Protein AF-A0A9E6Q082-F1 (afdb_monomer)

Sequence (114 aa):
MQCIEQDGLSAQQACIQFDIRGPSSIRQWKRLYDEGGLEALHPHRARESSMPRKASEQPNVSPAKPADAELTPKQMLEELEYLRAENAYLKKLDALIQADPRTAQPRKRRLSKD

Foldseek 3Di:
DVVCVVVVHDLVRVCVVVVNPGSVVVVVCVVQCVVPNPVSPPPPPPPDDPDDDDDDDDDPPDPPPPPPDPDDPVVVVVVVVVVVVVVVVVVVVVVVCVVDVVNVDPPPDPDDDD

Solvent-accessible surfac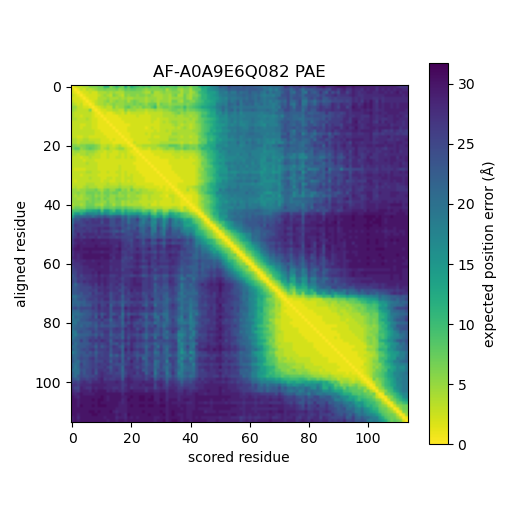e area (backbone atoms only — not comparable to full-atom values): 7314 Å² total; per-residue (Å²): 113,64,66,45,63,76,69,67,47,50,53,64,55,46,19,67,75,68,73,42,97,47,42,66,59,52,54,52,50,47,54,32,34,75,75,49,37,74,72,48,65,50,80,68,78,69,72,82,63,96,60,91,73,80,84,71,87,70,77,84,73,69,83,72,73,66,92,78,61,84,61,53,76,67,54,49,51,51,51,52,50,52,53,50,52,52,51,50,51,53,52,52,51,51,52,53,52,70,67,34,75,74,73,72,53,76,80,78,75,80,79,84,76,134

Mean predicted aligned error: 18.45 Å

Radius of gyration: 25.4 Å; Cα contacts (8 Å, |Δi|>4): 35; chains: 1; bounding box: 49×64×53 Å

pLDDT: mean 76.59, std 16.99, range [45.84, 97.62]

Organism: NCBI:txid2745490

Structure (mmCIF, N/CA/C/O backbone):
data_AF-A0A9E6Q082-F1
#
_entry.id   AF-A0A9E6Q082-F1
#
loop_
_atom_site.group_PDB
_atom_site.id
_atom_site.type_symbol
_atom_site.label_atom_id
_atom_site.label_alt_id
_atom_site.label_comp_id
_atom_site.label_asym_id
_atom_site.label_entity_id
_atom_site.label_seq_id
_atom_site.pdbx_PDB_ins_code
_atom_site.Cartn_x
_atom_site.Cartn_y
_atom_site.Cartn_z
_atom_site.occupancy
_atom_site.B_iso_or_equiv
_atom_site.auth_seq_id
_atom_site.auth_comp_id
_atom_site.auth_asym_id
_atom_site.auth_atom_id
_atom_site.pdbx_PDB_model_num
ATOM 1 N N . MET A 1 1 ? -2.716 7.335 6.288 1.00 72.19 1 MET A N 1
ATOM 2 C CA . MET A 1 1 ? -3.589 8.531 6.360 1.00 72.19 1 MET A CA 1
ATOM 3 C C . MET A 1 1 ? -4.478 8.680 5.132 1.00 72.19 1 MET A C 1
ATOM 5 O O . MET A 1 1 ? -5.635 9.029 5.306 1.00 72.19 1 MET A O 1
ATOM 9 N N . GLN A 1 2 ? -3.987 8.341 3.935 1.00 75.19 2 GLN A N 1
ATOM 10 C CA . GLN A 1 2 ? -4.738 8.402 2.672 1.00 75.19 2 GLN A CA 1
ATOM 11 C C . GLN A 1 2 ? -6.133 7.758 2.688 1.00 75.19 2 GLN A C 1
ATOM 13 O O . GLN A 1 2 ? -7.051 8.357 2.149 1.00 75.19 2 GLN A O 1
ATOM 18 N N . CYS A 1 3 ? -6.332 6.599 3.328 1.00 79.25 3 CYS A N 1
ATOM 19 C CA . CYS A 1 3 ? -7.660 5.967 3.400 1.00 79.25 3 CYS A CA 1
ATOM 20 C C . CYS A 1 3 ? -8.699 6.844 4.118 1.00 79.25 3 CYS A C 1
ATOM 22 O O . CYS A 1 3 ? -9.809 7.000 3.636 1.00 79.25 3 CYS A O 1
ATOM 24 N N . ILE A 1 4 ? -8.321 7.504 5.218 1.00 83.38 4 ILE A N 1
ATOM 25 C CA . ILE A 1 4 ? -9.212 8.403 5.968 1.00 83.38 4 ILE A CA 1
ATOM 26 C C . ILE A 1 4 ? -9.635 9.596 5.098 1.00 83.38 4 ILE A C 1
ATOM 28 O O . ILE A 1 4 ? -10.761 10.069 5.211 1.00 83.38 4 ILE A O 1
ATOM 32 N N . GLU A 1 5 ? -8.750 10.075 4.222 1.00 79.62 5 GLU A N 1
ATOM 33 C CA . GLU A 1 5 ? -9.019 11.214 3.339 1.00 79.62 5 GLU A CA 1
ATOM 34 C C . GLU A 1 5 ? -9.805 10.821 2.088 1.00 79.62 5 GLU A C 1
ATOM 36 O O . GLU A 1 5 ? -10.731 11.534 1.712 1.00 79.62 5 GLU A O 1
ATOM 41 N N . GLN A 1 6 ? -9.480 9.677 1.482 1.00 81.38 6 GLN A N 1
ATOM 42 C CA . GLN A 1 6 ? -10.203 9.129 0.331 1.00 81.38 6 GLN A CA 1
ATOM 43 C C . GLN A 1 6 ? -11.638 8.740 0.698 1.00 81.38 6 GLN A C 1
ATOM 45 O O . GLN A 1 6 ? -12.563 9.033 -0.054 1.00 81.38 6 GLN A O 1
ATOM 50 N N . ASP A 1 7 ? -11.823 8.159 1.883 1.00 83.31 7 ASP A N 1
ATOM 51 C CA . ASP A 1 7 ? -13.127 7.723 2.384 1.00 83.31 7 ASP A CA 1
ATOM 52 C C . ASP A 1 7 ? -13.892 8.857 3.103 1.00 83.31 7 ASP A C 1
ATOM 54 O O . ASP A 1 7 ? -15.015 8.656 3.568 1.00 83.31 7 ASP A O 1
ATOM 58 N N . GLY A 1 8 ? -13.303 10.057 3.221 1.00 84.69 8 GLY A N 1
ATOM 59 C CA . GLY A 1 8 ? -13.929 11.222 3.862 1.00 84.69 8 GLY A CA 1
ATOM 60 C C . GLY A 1 8 ? -14.268 11.015 5.344 1.00 84.69 8 GLY A C 1
ATOM 61 O O . GLY A 1 8 ? -15.229 11.594 5.856 1.00 84.69 8 GLY A O 1
ATOM 62 N N . LEU A 1 9 ? -13.509 10.169 6.042 1.00 88.69 9 LEU A N 1
ATOM 63 C CA . LEU A 1 9 ? -13.806 9.745 7.405 1.00 88.69 9 LEU A CA 1
ATOM 64 C C . LEU A 1 9 ? -13.416 10.819 8.424 1.00 88.69 9 LEU A C 1
ATOM 66 O O . LEU A 1 9 ? -12.300 11.343 8.443 1.00 88.69 9 LEU A O 1
ATOM 70 N N . SER A 1 10 ? -14.315 11.088 9.370 1.00 88.94 10 SER A N 1
ATOM 71 C CA . SER A 1 10 ? -13.955 11.829 10.579 1.00 88.94 10 SER A CA 1
ATOM 72 C C . SER A 1 10 ? -13.023 11.000 11.470 1.00 88.94 10 SER A C 1
ATOM 74 O O . SER A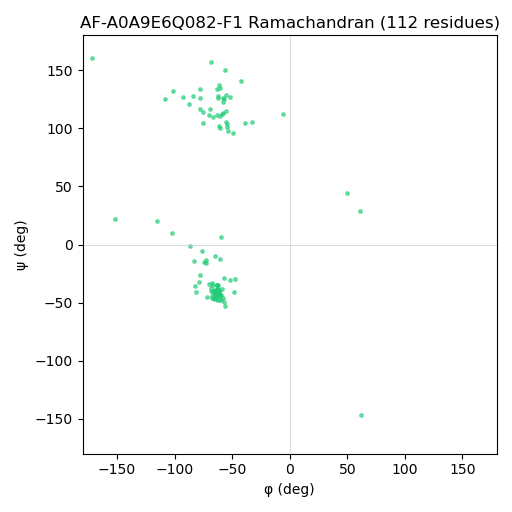 1 10 ? -13.040 9.768 11.456 1.00 88.94 10 SER A O 1
ATOM 76 N N . ALA A 1 11 ? -12.257 11.669 12.337 1.00 86.94 11 ALA A N 1
ATOM 77 C CA . ALA A 1 11 ? -11.365 10.987 13.279 1.00 86.94 11 ALA A CA 1
ATOM 78 C C . ALA A 1 11 ? -12.102 9.988 14.196 1.00 86.94 11 ALA A C 1
ATOM 80 O O . ALA A 1 11 ? -11.519 8.998 14.611 1.00 86.94 11 ALA A O 1
ATOM 81 N N . GLN A 1 12 ? -13.382 10.221 14.503 1.00 89.06 12 GLN A N 1
ATOM 82 C CA . GLN A 1 12 ? -14.196 9.276 15.278 1.00 89.06 12 GLN A CA 1
ATOM 83 C C . GLN A 1 12 ? -14.550 8.025 14.467 1.00 89.06 12 GLN A C 1
ATOM 85 O O . GLN A 1 12 ? -14.401 6.911 14.959 1.00 89.06 12 GLN A O 1
ATOM 90 N N . GLN A 1 13 ? -14.971 8.195 13.213 1.00 89.31 13 GLN A N 1
ATOM 91 C CA . GLN A 1 13 ? -15.285 7.068 12.330 1.00 89.31 13 GLN A CA 1
ATOM 92 C C . GLN A 1 13 ? -14.046 6.214 12.055 1.00 89.31 13 GLN A C 1
ATOM 94 O O . GLN A 1 13 ? -14.115 4.993 12.139 1.00 89.31 13 GLN A O 1
ATOM 99 N N . ALA A 1 14 ? -12.897 6.853 11.829 1.00 89.56 14 ALA A N 1
ATOM 100 C CA . ALA A 1 14 ? -11.631 6.153 11.670 1.00 89.56 14 ALA A CA 1
ATOM 101 C C . ALA A 1 14 ? -11.230 5.379 12.943 1.00 89.56 14 ALA A C 1
ATOM 103 O O . ALA A 1 14 ? -10.737 4.261 12.842 1.00 89.56 14 ALA A O 1
ATOM 104 N N . CYS A 1 15 ? -11.494 5.909 14.146 1.00 91.88 15 CYS A N 1
ATOM 105 C CA . CYS A 1 15 ? -11.275 5.151 15.382 1.00 91.88 15 CYS A CA 1
ATOM 106 C C . CYS A 1 15 ? -12.097 3.867 15.443 1.00 91.88 15 CYS A C 1
ATOM 108 O O . CYS A 1 15 ? -11.564 2.836 15.833 1.00 91.88 15 CYS A O 1
ATOM 110 N N . ILE A 1 16 ? -13.368 3.930 15.048 1.00 91.31 16 ILE A N 1
ATOM 111 C CA . ILE A 1 16 ? -14.260 2.766 15.043 1.00 91.31 16 ILE A CA 1
ATOM 112 C C . ILE A 1 16 ? -13.803 1.750 13.990 1.00 91.31 16 ILE A C 1
ATOM 114 O O . ILE A 1 16 ? -13.745 0.559 14.270 1.00 91.31 16 ILE A O 1
ATOM 118 N N .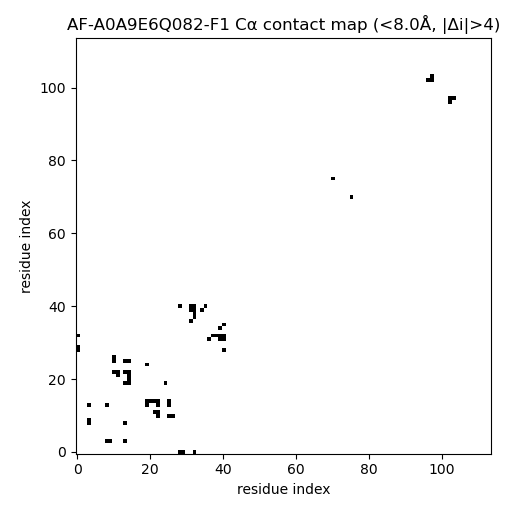 GLN A 1 17 ? -13.453 2.216 12.790 1.00 91.56 17 GLN A N 1
ATOM 119 C CA . GLN A 1 17 ? -13.069 1.347 11.678 1.00 91.56 17 GLN A CA 1
ATOM 120 C C . GLN A 1 17 ? -11.732 0.634 11.904 1.00 91.56 17 GLN A C 1
ATOM 122 O O . GLN A 1 17 ? -11.586 -0.523 11.522 1.00 91.56 17 GLN A O 1
ATOM 127 N N . PHE A 1 18 ? -10.762 1.317 12.514 1.00 88.44 18 PHE A N 1
ATOM 128 C CA . PHE A 1 18 ? -9.412 0.791 12.736 1.00 88.44 18 PHE A CA 1
ATOM 129 C C . PHE A 1 18 ? -9.168 0.322 14.178 1.00 88.44 18 PHE A C 1
ATOM 131 O O . PHE A 1 18 ? -8.023 0.058 14.535 1.00 88.44 18 PHE A O 1
ATOM 138 N N . ASP A 1 19 ? -10.219 0.245 15.000 1.00 91.62 19 ASP A N 1
ATOM 139 C CA . ASP A 1 19 ? -10.162 -0.131 16.421 1.00 91.62 19 ASP A CA 1
ATOM 140 C C . ASP A 1 19 ? -9.098 0.656 17.219 1.00 91.62 19 ASP A C 1
ATOM 142 O O . ASP A 1 19 ? -8.306 0.132 18.005 1.00 91.62 19 ASP A O 1
ATOM 146 N N . ILE A 1 20 ? -9.040 1.971 16.984 1.00 91.56 20 ILE A N 1
ATOM 147 C CA . ILE A 1 20 ? -8.078 2.864 17.634 1.00 91.56 20 ILE A CA 1
ATOM 148 C C . ILE A 1 20 ? -8.718 3.461 18.883 1.00 91.56 20 ILE A C 1
ATOM 150 O O . ILE A 1 20 ? -9.754 4.121 18.815 1.00 91.56 20 ILE A O 1
ATOM 154 N N . ARG A 1 21 ? -8.020 3.328 20.018 1.00 89.19 21 ARG A N 1
ATOM 155 C CA . ARG A 1 21 ? -8.453 3.768 21.359 1.00 89.19 21 ARG A CA 1
ATOM 156 C C . ARG A 1 21 ? -9.013 5.196 21.431 1.00 89.19 21 ARG A C 1
ATOM 158 O O . ARG A 1 21 ? -9.826 5.478 22.308 1.00 89.19 21 ARG A O 1
ATOM 165 N N . GLY A 1 22 ? -8.566 6.117 20.578 1.00 90.00 22 GLY A N 1
ATOM 166 C CA . GLY A 1 22 ? -9.140 7.456 20.560 1.00 90.00 22 GLY A CA 1
ATOM 167 C C . GLY A 1 22 ? -8.682 8.358 19.414 1.00 90.00 22 GLY A C 1
ATOM 168 O O . GLY A 1 22 ? -7.625 8.148 18.814 1.00 90.00 22 GLY A O 1
ATOM 169 N N . PRO A 1 23 ? -9.461 9.420 19.135 1.00 90.75 23 PRO A N 1
ATOM 170 C CA . PRO A 1 23 ? -9.268 10.292 17.972 1.00 90.75 23 PRO A CA 1
ATOM 171 C C . PRO A 1 23 ? -8.045 11.208 18.096 1.00 90.75 23 PRO A C 1
ATOM 173 O O . PRO A 1 23 ? -7.635 11.833 17.119 1.00 90.75 23 PRO A O 1
ATOM 176 N N . SER A 1 24 ? -7.466 11.336 19.295 1.00 90.31 24 SER A N 1
ATOM 177 C CA . SER A 1 24 ? -6.233 12.094 19.525 1.00 90.31 24 SER A CA 1
ATOM 178 C C . SER A 1 24 ? -5.049 11.488 18.776 1.00 90.31 24 SER A C 1
ATOM 180 O O . SER A 1 24 ? -4.310 12.235 18.143 1.00 90.31 24 SER A O 1
ATOM 182 N N . SER A 1 25 ? -4.917 10.158 18.783 1.00 89.44 25 SER A N 1
ATOM 183 C CA . SER A 1 25 ? -3.867 9.444 18.049 1.00 89.44 25 SER A CA 1
ATOM 184 C C . SER A 1 25 ? -3.963 9.714 16.551 1.00 89.44 25 SER A C 1
ATOM 186 O O . SER A 1 25 ? -2.972 10.071 15.926 1.00 89.44 25 SER A O 1
ATOM 188 N N . ILE A 1 26 ? -5.176 9.663 15.995 1.00 91.44 26 ILE A N 1
ATOM 189 C CA . ILE A 1 26 ? -5.416 9.918 14.569 1.00 91.44 26 ILE A CA 1
ATOM 190 C C . ILE A 1 26 ? -5.073 11.360 14.194 1.00 91.44 26 ILE A C 1
ATOM 192 O O . ILE A 1 26 ? -4.424 11.593 13.180 1.00 91.44 26 ILE A O 1
ATOM 196 N N . ARG A 1 27 ? -5.458 12.342 15.019 1.00 89.69 27 ARG A N 1
ATOM 197 C CA . ARG A 1 27 ? -5.101 13.751 14.782 1.00 89.69 27 ARG A CA 1
ATOM 198 C C . ARG A 1 27 ? -3.596 13.992 14.852 1.00 89.69 27 ARG A C 1
ATOM 200 O O . ARG A 1 27 ? -3.068 14.752 14.048 1.00 89.69 27 ARG A O 1
ATOM 207 N N . GLN A 1 28 ? -2.912 13.348 15.795 1.00 89.88 28 GLN A N 1
ATOM 208 C CA . GLN A 1 28 ? -1.461 13.448 15.918 1.00 89.88 28 GLN A CA 1
ATOM 209 C C . GLN A 1 28 ? -0.759 12.829 14.706 1.00 89.88 28 GLN A C 1
ATOM 211 O O . GLN A 1 28 ? 0.126 13.458 14.137 1.00 89.88 28 GLN A O 1
ATOM 216 N N . TRP A 1 29 ? -1.177 11.635 14.284 1.00 90.19 29 TRP A N 1
ATOM 217 C CA . TRP A 1 29 ? -0.640 10.988 13.089 1.00 90.19 29 TRP A CA 1
ATOM 218 C C . TRP A 1 29 ? -0.929 11.788 11.826 1.00 90.19 29 TRP A C 1
ATOM 220 O O . TRP A 1 29 ? -0.042 11.914 10.994 1.00 90.19 29 TRP A O 1
ATOM 230 N N . LYS A 1 30 ? -2.116 12.399 11.711 1.00 89.94 30 LYS A N 1
ATOM 231 C CA . LYS A 1 30 ? -2.418 13.307 10.602 1.00 89.94 30 LYS A CA 1
ATOM 232 C C . LYS A 1 30 ? -1.408 14.441 10.526 1.00 89.94 30 LYS A C 1
ATOM 234 O O . 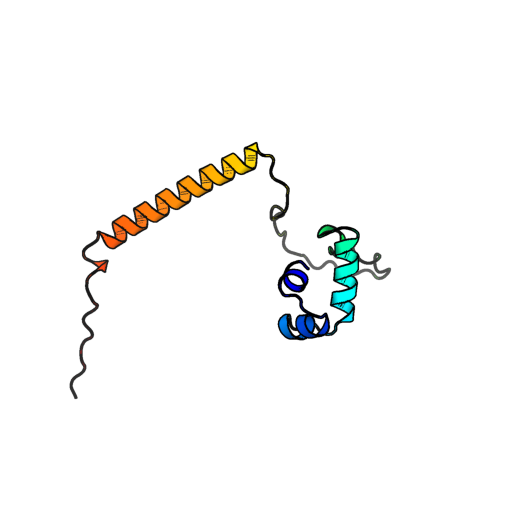LYS A 1 30 ?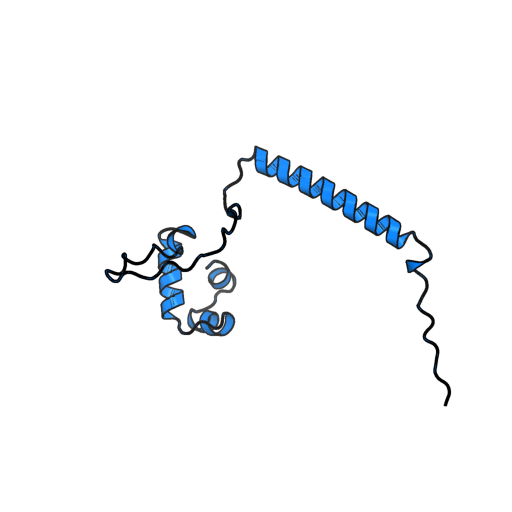 -0.771 14.616 9.503 1.00 89.94 30 LYS A O 1
ATOM 239 N N . ARG A 1 31 ? -1.211 15.146 11.639 1.00 90.12 31 ARG A N 1
ATOM 240 C CA . ARG A 1 31 ? -0.264 16.256 11.704 1.00 90.12 31 ARG A CA 1
ATOM 241 C C . ARG A 1 31 ? 1.161 15.828 11.339 1.00 90.12 31 ARG A C 1
ATOM 243 O O . ARG A 1 31 ? 1.807 16.510 10.559 1.00 90.12 31 ARG A O 1
ATOM 250 N N . LEU A 1 32 ? 1.637 14.708 11.885 1.00 89.19 32 LEU A N 1
ATOM 251 C CA . LEU A 1 32 ? 2.970 14.185 11.567 1.00 89.19 32 LEU A CA 1
ATOM 252 C C . LEU A 1 32 ? 3.096 13.836 10.081 1.00 89.19 32 LEU A C 1
ATOM 254 O O . LEU A 1 32 ? 4.092 14.172 9.451 1.00 89.19 32 LEU A O 1
ATOM 258 N N . TYR A 1 33 ? 2.068 13.207 9.518 1.00 90.19 33 TYR A N 1
ATOM 259 C CA . TYR A 1 33 ? 2.028 12.854 8.107 1.00 90.19 33 TYR A CA 1
ATOM 260 C C . TYR A 1 33 ? 1.996 14.088 7.193 1.00 90.19 33 TYR A C 1
ATOM 262 O O . TYR A 1 33 ? 2.688 14.105 6.181 1.00 90.19 33 TYR A O 1
ATOM 270 N N . ASP A 1 34 ? 1.262 15.136 7.569 1.00 87.75 34 ASP A N 1
ATOM 271 C CA . ASP A 1 34 ? 1.224 16.400 6.826 1.00 87.75 34 ASP A CA 1
ATOM 272 C C . ASP A 1 34 ? 2.582 17.136 6.887 1.00 87.75 34 ASP A C 1
ATOM 274 O O . ASP A 1 34 ? 2.973 17.800 5.930 1.00 87.75 34 ASP A O 1
ATOM 278 N N . GLU A 1 35 ? 3.313 17.016 8.003 1.00 87.69 35 GLU A N 1
ATOM 279 C CA . GLU A 1 35 ? 4.606 17.684 8.225 1.00 87.69 35 GLU A CA 1
ATOM 280 C C . GLU A 1 35 ? 5.800 16.943 7.593 1.00 87.69 35 GLU A C 1
ATOM 282 O O . GLU A 1 35 ? 6.737 17.587 7.123 1.00 87.69 35 GLU A O 1
ATOM 287 N N . GLY A 1 36 ? 5.803 15.607 7.584 1.00 83.75 36 GLY A N 1
ATOM 288 C CA . GLY A 1 36 ? 6.962 14.823 7.136 1.00 83.75 36 GLY A CA 1
ATOM 289 C C . GLY A 1 36 ? 6.631 13.454 6.549 1.00 83.75 36 GLY A C 1
ATOM 290 O O . GLY A 1 36 ? 7.488 12.570 6.520 1.00 83.75 36 GLY A O 1
ATOM 291 N N . GLY A 1 37 ? 5.396 13.266 6.085 1.00 86.06 37 GLY A N 1
ATOM 292 C CA . GLY A 1 37 ? 4.969 12.065 5.377 1.00 86.06 37 GLY A CA 1
ATOM 293 C C . GLY A 1 37 ? 5.083 10.794 6.215 1.00 86.06 37 GLY A C 1
ATOM 294 O O . GLY A 1 37 ? 4.876 10.787 7.431 1.00 86.06 37 GLY A O 1
ATOM 295 N N . LEU A 1 38 ? 5.397 9.685 5.545 1.00 82.06 38 LEU A N 1
ATOM 296 C CA . LEU A 1 38 ? 5.536 8.377 6.185 1.00 82.06 38 LEU A CA 1
ATOM 297 C C . LEU A 1 38 ? 6.685 8.357 7.211 1.00 82.06 38 LEU A C 1
ATOM 299 O O . LEU A 1 38 ? 6.528 7.807 8.300 1.00 82.06 38 LEU A O 1
ATOM 303 N N . GLU A 1 39 ? 7.803 9.015 6.901 1.00 83.19 39 GLU A N 1
ATOM 304 C CA . GLU A 1 39 ? 8.993 9.051 7.762 1.00 83.19 39 GLU A CA 1
ATOM 305 C C . GLU A 1 39 ? 8.717 9.706 9.121 1.00 83.19 39 GLU A C 1
ATOM 307 O O . GLU A 1 39 ? 9.219 9.259 10.150 1.00 83.19 39 GLU A O 1
ATOM 312 N N . ALA A 1 40 ? 7.846 10.716 9.170 1.00 84.94 40 ALA A N 1
ATOM 313 C CA . ALA A 1 40 ? 7.456 11.363 10.423 1.00 84.94 40 ALA A CA 1
ATOM 314 C C . ALA A 1 40 ? 6.533 10.508 11.312 1.00 84.94 40 ALA A C 1
ATOM 316 O O . ALA A 1 40 ? 6.380 10.801 12.501 1.00 84.94 40 ALA A O 1
ATOM 317 N N . LEU A 1 41 ? 5.918 9.451 10.767 1.00 85.06 41 LEU A N 1
ATOM 318 C CA . LEU A 1 41 ? 5.128 8.487 11.540 1.00 85.06 41 LEU A CA 1
ATOM 319 C C . LEU A 1 41 ? 5.988 7.405 12.192 1.00 85.06 41 LEU A C 1
ATOM 321 O O . LEU A 1 41 ? 5.499 6.704 13.086 1.00 85.06 41 LEU A O 1
ATOM 325 N N . HIS A 1 42 ? 7.253 7.263 11.785 1.00 82.19 42 HIS A N 1
ATOM 326 C CA . HIS A 1 42 ? 8.147 6.340 12.460 1.00 82.19 42 HIS A CA 1
ATOM 327 C C . HIS A 1 42 ? 8.314 6.757 13.926 1.00 82.19 42 HIS A C 1
ATOM 329 O O . HIS A 1 42 ? 8.480 7.944 14.224 1.00 82.19 42 HIS A O 1
ATOM 335 N N . PRO A 1 43 ? 8.297 5.800 14.875 1.00 70.31 43 PRO A N 1
ATOM 336 C CA . PRO A 1 43 ? 8.604 6.100 16.259 1.00 70.31 43 PRO A CA 1
ATOM 337 C C . PRO A 1 43 ? 10.032 6.638 16.319 1.00 70.31 43 PRO A C 1
ATOM 339 O O . PRO A 1 43 ? 10.997 5.872 16.293 1.00 70.31 43 PRO A O 1
ATOM 342 N N . HIS A 1 44 ? 10.186 7.960 16.403 1.00 62.59 44 HIS A N 1
ATOM 343 C CA . HIS A 1 44 ? 11.467 8.546 16.746 1.00 62.59 44 HIS A CA 1
ATOM 344 C C . HIS A 1 44 ? 11.802 7.967 18.109 1.00 62.59 44 HIS A C 1
ATOM 346 O O . HIS A 1 44 ? 11.052 8.232 19.052 1.00 62.59 44 HIS A O 1
ATOM 352 N N . ARG A 1 45 ? 12.841 7.114 18.187 1.00 58.19 45 ARG A N 1
ATOM 353 C CA . ARG A 1 45 ? 13.247 6.407 19.411 1.00 58.19 45 ARG A CA 1
ATOM 354 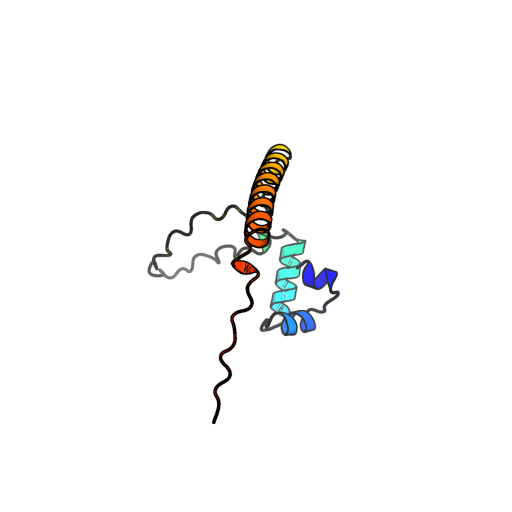C C . ARG A 1 45 ? 13.088 7.377 20.567 1.00 58.19 45 ARG A C 1
ATOM 356 O O . ARG A 1 45 ? 13.815 8.369 20.651 1.00 58.19 45 ARG A O 1
ATOM 363 N N . ALA A 1 46 ? 12.030 7.161 21.348 1.00 52.66 46 ALA A N 1
ATOM 364 C CA . ALA A 1 46 ? 11.671 8.069 22.411 1.00 52.66 46 ALA A CA 1
ATOM 365 C C . ALA A 1 46 ? 12.890 8.122 23.316 1.00 52.66 46 ALA A C 1
ATOM 367 O O . ALA A 1 46 ? 13.407 7.061 23.667 1.00 52.66 46 ALA A O 1
ATOM 368 N N . ARG A 1 47 ? 13.359 9.352 23.565 1.00 54.25 47 ARG A N 1
ATOM 369 C CA . ARG A 1 47 ? 14.422 9.745 24.496 1.00 54.25 47 ARG A CA 1
ATOM 370 C C . ARG A 1 47 ? 14.904 8.563 25.312 1.00 54.25 47 ARG A C 1
ATOM 372 O O . ARG A 1 47 ? 14.125 8.051 26.117 1.00 54.25 47 ARG A O 1
ATOM 379 N N . GLU A 1 48 ? 16.147 8.160 25.061 1.00 52.19 48 GLU A N 1
ATOM 380 C CA . GLU A 1 48 ? 16.861 7.149 25.827 1.00 52.19 48 GLU A CA 1
ATOM 381 C C . GLU A 1 48 ? 16.411 7.221 27.283 1.00 52.19 48 GLU A C 1
ATOM 383 O O . GLU A 1 48 ? 16.639 8.204 27.992 1.00 52.19 48 GLU A O 1
ATOM 388 N N . SER A 1 49 ? 15.599 6.241 27.675 1.00 50.81 49 SER A N 1
ATOM 389 C CA . SER A 1 49 ? 15.125 6.152 29.041 1.00 50.81 49 SER A CA 1
ATOM 390 C C . SER A 1 49 ? 16.385 6.064 29.888 1.00 50.81 49 SER A C 1
ATOM 392 O O . SER A 1 49 ? 17.174 5.149 29.690 1.00 50.81 49 SER A O 1
ATOM 394 N N . SER A 1 50 ? 16.572 6.990 30.832 1.00 55.59 50 SER A N 1
ATOM 395 C CA . SER A 1 50 ? 17.713 7.008 31.766 1.00 55.59 50 SER A CA 1
ATOM 396 C C . SER A 1 50 ? 17.815 5.743 32.645 1.00 55.59 50 SER A C 1
ATOM 398 O O . SER A 1 50 ? 18.630 5.691 33.563 1.00 55.59 50 SER A O 1
ATOM 400 N N . MET A 1 51 ? 16.978 4.732 32.401 1.00 55.47 51 MET A N 1
ATOM 401 C CA . MET A 1 51 ? 16.961 3.456 33.093 1.00 55.47 51 MET A CA 1
ATOM 402 C C . MET A 1 51 ? 17.493 2.367 32.154 1.00 55.47 51 MET A C 1
ATOM 404 O O . MET A 1 51 ? 16.935 2.187 31.065 1.00 55.47 51 MET A O 1
ATOM 408 N N . PRO A 1 52 ? 18.517 1.595 32.561 1.00 50.59 52 PRO A N 1
ATOM 409 C CA . PRO A 1 52 ? 19.051 0.519 31.738 1.00 50.59 52 PRO A CA 1
ATOM 410 C C . PRO A 1 52 ? 17.973 -0.549 31.526 1.00 50.59 52 PRO A C 1
ATOM 412 O O . PRO A 1 52 ? 17.575 -1.258 32.452 1.00 50.59 52 PRO A O 1
ATOM 415 N N . ARG A 1 53 ? 17.480 -0.672 30.290 1.00 58.12 53 ARG A N 1
ATOM 416 C CA . ARG A 1 53 ? 16.632 -1.798 29.892 1.00 58.12 53 ARG A CA 1
ATOM 417 C C . ARG A 1 53 ? 17.536 -2.962 29.508 1.00 58.12 53 ARG A C 1
ATOM 419 O O . ARG A 1 53 ? 18.439 -2.804 28.692 1.00 58.12 53 ARG A O 1
ATOM 426 N N . LYS A 1 54 ? 17.287 -4.132 30.102 1.00 48.09 54 LYS A N 1
ATOM 427 C CA . LYS A 1 54 ? 17.930 -5.389 29.700 1.00 48.09 54 LYS A CA 1
ATOM 428 C C . LYS A 1 54 ? 17.667 -5.611 28.209 1.00 48.09 54 LYS A C 1
ATOM 430 O O . LYS A 1 54 ? 16.517 -5.525 27.777 1.00 48.09 54 LYS A O 1
ATOM 435 N N . ALA A 1 55 ? 18.730 -5.861 27.449 1.00 47.66 55 ALA A N 1
ATOM 436 C CA . ALA A 1 55 ? 18.644 -6.192 26.036 1.00 47.66 55 ALA A CA 1
ATOM 437 C C . ALA A 1 55 ? 17.767 -7.440 25.881 1.00 47.66 55 ALA A C 1
ATOM 439 O O . ALA A 1 55 ? 18.117 -8.513 26.366 1.00 47.66 55 ALA A O 1
ATOM 440 N N . SER A 1 56 ? 16.602 -7.279 25.261 1.00 49.16 56 SER A N 1
ATOM 441 C CA . SER A 1 56 ? 15.900 -8.412 24.674 1.00 49.16 56 SER A CA 1
ATOM 442 C C . SER A 1 56 ? 16.451 -8.557 23.266 1.00 49.16 56 SER A C 1
ATOM 444 O O . SER A 1 56 ? 16.427 -7.603 22.488 1.00 49.16 56 SER A O 1
ATOM 446 N N . GLU A 1 57 ? 17.015 -9.726 22.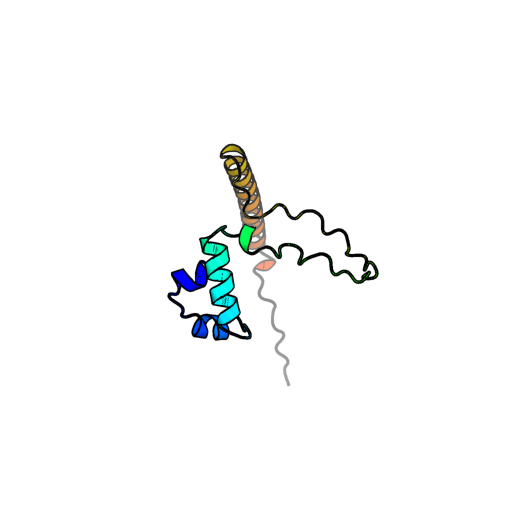978 1.00 51.84 57 GLU A N 1
ATOM 447 C CA . GLU A 1 57 ? 17.372 -10.146 21.629 1.00 51.84 57 GLU A CA 1
ATOM 448 C C . GLU A 1 57 ? 16.133 -10.042 20.742 1.00 51.84 57 GLU A C 1
ATOM 450 O O . GLU A 1 57 ? 15.201 -10.841 20.819 1.00 51.84 57 GLU A O 1
ATOM 455 N N . GLN A 1 58 ? 16.105 -9.000 19.919 1.00 51.41 58 GLN A N 1
ATOM 456 C CA . GLN A 1 58 ? 15.231 -8.948 18.763 1.00 51.41 58 GLN A CA 1
ATOM 457 C C . GLN A 1 58 ? 15.896 -9.824 17.693 1.00 51.41 58 GLN A C 1
ATOM 459 O O . GLN A 1 58 ? 17.074 -9.600 17.393 1.00 51.41 58 GLN A O 1
ATOM 464 N N . PRO A 1 59 ? 15.201 -10.820 17.117 1.00 47.38 59 PRO A N 1
ATOM 465 C CA . PRO A 1 59 ? 15.741 -11.534 15.975 1.00 47.38 59 PRO A CA 1
ATOM 466 C C . PRO A 1 59 ? 15.965 -10.524 14.848 1.00 47.38 59 PRO A C 1
ATOM 468 O O . PRO A 1 59 ? 15.110 -9.676 14.597 1.00 47.38 59 PRO A O 1
ATOM 471 N N . ASN A 1 60 ? 17.135 -10.604 14.209 1.00 46.81 60 ASN A N 1
ATOM 472 C CA . ASN A 1 60 ? 17.489 -9.854 13.008 1.00 46.81 60 ASN A CA 1
ATOM 473 C C . ASN A 1 60 ? 16.364 -10.000 11.977 1.00 46.81 60 ASN A C 1
ATOM 475 O O . ASN A 1 60 ? 16.310 -10.984 11.239 1.00 46.81 60 ASN A O 1
ATOM 479 N N . VAL A 1 61 ? 15.457 -9.028 11.927 1.00 45.84 61 VAL A N 1
ATOM 480 C CA . VAL A 1 61 ? 14.566 -8.881 10.789 1.00 45.84 61 VAL A CA 1
ATOM 481 C C . VAL A 1 61 ? 15.452 -8.280 9.715 1.00 45.84 61 VAL A C 1
ATOM 483 O O . VAL A 1 61 ? 15.867 -7.124 9.809 1.00 45.84 61 VAL A O 1
ATOM 486 N N . SER A 1 62 ? 15.834 -9.117 8.751 1.00 50.44 62 SER A N 1
ATOM 487 C CA . SER A 1 62 ? 16.494 -8.694 7.518 1.00 50.44 62 SER A CA 1
ATOM 488 C C . SER A 1 62 ? 15.806 -7.432 6.998 1.00 50.44 62 SER A C 1
ATOM 490 O O . SER A 1 62 ? 14.579 -7.362 7.106 1.00 50.44 62 SER A O 1
ATOM 492 N N . PRO A 1 63 ? 16.535 -6.436 6.463 1.00 46.00 63 PRO A N 1
ATOM 493 C CA . PRO A 1 63 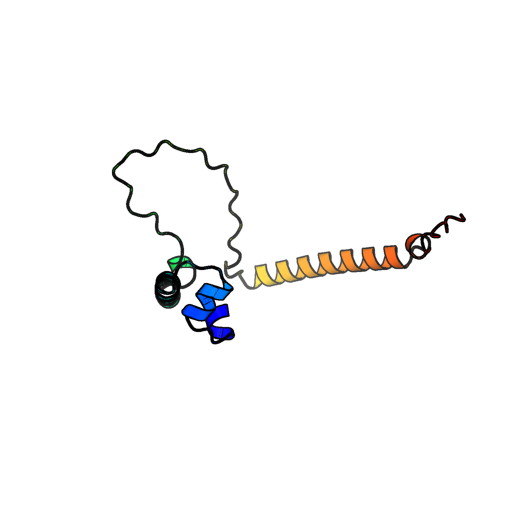? 15.906 -5.207 6.014 1.00 46.00 63 PRO A CA 1
ATOM 494 C C . PRO A 1 63 ? 14.915 -5.562 4.907 1.00 46.00 63 PRO A C 1
ATOM 496 O O . PRO A 1 63 ? 15.299 -5.840 3.770 1.00 46.00 63 PRO A O 1
ATOM 499 N N . ALA A 1 64 ? 13.631 -5.595 5.267 1.00 52.97 64 ALA A N 1
ATOM 500 C CA . ALA A 1 64 ? 12.556 -5.513 4.309 1.00 52.97 64 ALA A CA 1
ATOM 501 C C . ALA A 1 64 ? 12.837 -4.225 3.544 1.00 52.97 64 ALA A C 1
ATOM 503 O O . ALA A 1 64 ? 12.905 -3.149 4.143 1.00 52.97 64 ALA A O 1
ATOM 504 N N . LYS A 1 65 ? 13.125 -4.355 2.246 1.00 52.50 65 LYS A N 1
ATOM 505 C CA . LYS A 1 65 ? 13.270 -3.189 1.382 1.00 52.50 65 LYS A CA 1
ATOM 506 C C . LYS A 1 65 ? 12.009 -2.345 1.595 1.00 52.50 65 LYS A C 1
ATOM 508 O O . LYS A 1 65 ? 10.918 -2.919 1.535 1.00 52.50 65 LYS A O 1
ATOM 513 N N . PRO A 1 66 ? 12.141 -1.052 1.926 1.00 48.25 66 PRO A N 1
ATOM 514 C CA . PRO A 1 66 ? 10.978 -0.212 2.142 1.00 48.25 66 PRO A CA 1
ATOM 515 C C . PRO A 1 66 ? 10.131 -0.263 0.872 1.00 48.25 66 PRO A C 1
ATOM 517 O O . PRO A 1 66 ? 10.640 -0.024 -0.222 1.00 48.25 66 PRO A O 1
ATOM 520 N N . ALA A 1 67 ? 8.858 -0.624 1.029 1.00 56.69 67 ALA A N 1
ATOM 521 C CA . ALA A 1 67 ? 7.897 -0.720 -0.068 1.00 56.69 67 ALA A CA 1
ATOM 522 C C . ALA A 1 67 ? 7.686 0.628 -0.793 1.00 56.69 67 ALA A C 1
ATOM 524 O O . ALA A 1 67 ? 7.153 0.639 -1.894 1.00 56.69 67 ALA A O 1
ATOM 525 N N . ASP A 1 68 ? 8.170 1.726 -0.198 1.00 51.00 68 ASP A N 1
ATOM 526 C CA . ASP A 1 68 ? 8.040 3.105 -0.674 1.00 51.00 68 ASP A CA 1
ATOM 527 C C . ASP A 1 68 ? 9.386 3.757 -1.054 1.00 51.00 68 ASP A C 1
ATOM 529 O O . ASP A 1 68 ? 9.497 4.982 -1.097 1.00 51.00 68 ASP A O 1
ATOM 533 N N . ALA A 1 69 ? 10.447 2.985 -1.324 1.00 59.97 69 ALA A N 1
ATOM 534 C CA . ALA A 1 69 ? 11.591 3.575 -2.020 1.00 59.97 69 ALA A CA 1
ATOM 535 C C . ALA A 1 69 ? 11.165 3.890 -3.459 1.00 59.97 69 ALA A C 1
ATOM 537 O O . ALA A 1 69 ? 10.859 2.968 -4.212 1.00 59.97 69 ALA A O 1
ATOM 538 N N . GLU A 1 70 ? 11.162 5.172 -3.844 1.00 62.31 70 GLU A N 1
ATOM 539 C CA . GLU A 1 70 ? 11.022 5.587 -5.243 1.00 62.31 70 GLU A CA 1
ATOM 540 C C . GLU A 1 70 ? 12.086 4.864 -6.082 1.00 62.31 70 GLU A C 1
ATOM 542 O O . GLU A 1 70 ? 13.263 5.234 -6.113 1.00 62.31 70 GLU A O 1
ATOM 547 N N . LEU A 1 71 ? 11.679 3.768 -6.721 1.00 67.12 71 LEU A N 1
ATOM 548 C CA . LEU A 1 71 ? 12.528 3.004 -7.616 1.00 67.12 71 LEU A CA 1
ATOM 549 C C . LEU A 1 71 ? 12.898 3.916 -8.779 1.00 67.12 71 LEU A C 1
ATOM 551 O O . LEU A 1 71 ? 12.052 4.589 -9.369 1.00 67.12 71 LEU A O 1
ATOM 555 N N . THR A 1 72 ? 14.180 3.933 -9.136 1.00 82.06 72 THR A N 1
ATOM 556 C CA . THR A 1 72 ? 14.596 4.654 -10.341 1.00 82.06 72 THR A CA 1
ATOM 557 C C . THR A 1 72 ? 13.809 4.120 -11.548 1.00 82.06 72 THR A C 1
ATOM 559 O O . THR A 1 72 ? 13.490 2.927 -11.579 1.00 82.06 72 THR A O 1
ATOM 562 N N . PRO A 1 73 ? 13.539 4.929 -12.592 1.00 83.12 73 PRO A N 1
ATOM 563 C CA . PRO A 1 73 ? 12.743 4.486 -13.742 1.00 83.12 73 PRO A CA 1
ATOM 564 C C . PRO A 1 73 ? 13.235 3.174 -14.371 1.00 83.12 73 PRO A C 1
ATOM 566 O O . PRO A 1 73 ? 12.448 2.385 -14.883 1.00 83.12 73 PRO A O 1
ATOM 569 N N . LYS A 1 74 ? 14.547 2.914 -14.297 1.00 86.19 74 LYS A N 1
ATOM 570 C CA . LYS A 1 74 ? 15.159 1.659 -14.748 1.00 86.19 74 LYS A CA 1
ATOM 571 C C . LYS A 1 74 ? 14.755 0.460 -13.889 1.00 86.19 74 LYS A C 1
ATOM 573 O O . LYS A 1 74 ? 14.393 -0.569 -14.443 1.00 86.19 74 LYS A O 1
ATOM 578 N N . GLN A 1 75 ? 14.784 0.600 -12.567 1.00 83.06 75 GLN A N 1
ATOM 579 C CA . GLN A 1 75 ? 14.390 -0.469 -11.648 1.00 83.06 75 GLN A CA 1
ATOM 580 C C . GLN A 1 75 ? 12.890 -0.772 -11.749 1.00 83.06 75 GLN A C 1
ATOM 582 O O . GLN A 1 75 ? 12.507 -1.933 -11.698 1.00 83.06 75 GLN A O 1
ATOM 587 N N . MET A 1 76 ? 12.051 0.244 -11.985 1.00 87.31 76 MET A N 1
ATOM 588 C CA . MET A 1 76 ? 10.619 0.036 -12.241 1.00 87.31 76 MET A CA 1
ATOM 589 C C . MET A 1 76 ? 10.374 -0.789 -13.511 1.00 87.31 76 MET A C 1
ATOM 591 O O . MET A 1 76 ? 9.503 -1.654 -13.534 1.00 87.31 76 MET A O 1
ATOM 595 N N . LEU A 1 77 ? 11.128 -0.523 -14.585 1.00 91.62 77 LEU A N 1
ATOM 596 C CA . LEU A 1 77 ? 11.020 -1.293 -15.827 1.00 91.62 77 LEU A CA 1
ATOM 597 C C . LEU A 1 77 ? 11.469 -2.744 -15.635 1.00 91.62 77 LEU A C 1
ATOM 599 O O . LEU A 1 77 ? 10.799 -3.647 -16.128 1.00 91.62 77 LEU A O 1
ATOM 603 N N . GLU A 1 78 ? 12.559 -2.955 -14.900 1.00 90.50 78 GLU A N 1
ATOM 604 C CA . GLU A 1 78 ? 13.069 -4.287 -14.570 1.00 90.50 78 GLU A CA 1
ATOM 605 C C . GLU A 1 78 ? 12.068 -5.080 -13.716 1.00 90.50 78 GLU A C 1
ATOM 607 O O . GLU A 1 78 ? 11.770 -6.235 -14.015 1.00 90.50 78 GLU A O 1
ATOM 612 N N . GLU A 1 79 ? 11.466 -4.444 -12.709 1.00 90.94 79 GLU A N 1
ATOM 613 C CA . GLU A 1 79 ? 10.419 -5.059 -11.892 1.00 90.94 79 GLU A CA 1
ATOM 614 C C . GLU A 1 79 ? 9.170 -5.388 -12.720 1.00 90.94 79 GLU A C 1
ATOM 616 O O . GLU A 1 79 ? 8.631 -6.490 -12.620 1.00 90.94 79 GLU A O 1
ATOM 621 N N . LEU A 1 80 ? 8.737 -4.488 -13.609 1.00 95.19 80 LEU A N 1
ATOM 622 C CA . LEU A 1 80 ? 7.628 -4.763 -14.525 1.00 95.19 80 LEU A CA 1
ATOM 623 C C . LEU A 1 80 ? 7.922 -5.938 -15.462 1.00 95.19 80 LEU A C 1
ATOM 625 O O . LEU A 1 80 ? 7.025 -6.735 -15.742 1.00 95.19 80 LEU A O 1
ATOM 629 N N . GLU A 1 81 ? 9.145 -6.045 -15.976 1.00 95.44 81 GLU A N 1
ATOM 630 C CA . GLU A 1 81 ? 9.557 -7.156 -16.832 1.00 95.44 81 GLU A CA 1
ATOM 631 C C . GLU A 1 81 ? 9.557 -8.479 -16.060 1.00 95.44 81 GLU A C 1
ATOM 633 O O . GLU A 1 81 ? 8.949 -9.454 -16.515 1.00 95.44 81 GLU A O 1
ATOM 638 N N . TYR A 1 82 ? 10.136 -8.488 -14.859 1.00 96.12 82 TYR A N 1
ATOM 639 C CA . TYR A 1 82 ? 10.127 -9.640 -13.961 1.00 96.12 82 TYR A CA 1
ATOM 640 C C . TYR A 1 82 ? 8.695 -10.098 -13.641 1.00 96.12 82 TYR A C 1
ATOM 642 O O . TYR A 1 82 ? 8.347 -11.263 -13.847 1.00 96.12 82 TYR A O 1
ATOM 650 N N . LEU A 1 83 ? 7.821 -9.168 -13.245 1.00 96.75 83 LEU A N 1
ATOM 651 C CA . LEU A 1 83 ? 6.422 -9.462 -12.933 1.00 96.75 83 LEU A CA 1
ATOM 652 C C . LEU A 1 83 ? 5.647 -9.973 -14.153 1.00 96.75 83 LEU A C 1
ATOM 654 O O . LEU A 1 83 ? 4.762 -10.823 -14.019 1.00 96.75 83 LEU A O 1
ATOM 658 N N . ARG A 1 84 ? 5.954 -9.486 -15.362 1.00 97.06 84 ARG A N 1
ATOM 659 C CA . ARG A 1 84 ? 5.351 -10.003 -16.601 1.00 97.06 84 ARG A CA 1
ATOM 660 C C . ARG A 1 84 ? 5.790 -11.436 -16.883 1.00 97.06 84 ARG A C 1
ATOM 662 O O . ARG A 1 84 ? 4.946 -12.242 -17.279 1.00 97.06 84 ARG A O 1
ATOM 669 N N . ALA A 1 85 ? 7.064 -11.757 -16.667 1.00 96.69 85 ALA A N 1
ATOM 670 C CA . ALA A 1 85 ? 7.584 -13.109 -16.838 1.00 96.69 85 ALA A CA 1
ATOM 671 C C . ALA A 1 85 ? 6.945 -14.087 -15.838 1.00 96.69 85 ALA A C 1
ATOM 673 O O . ALA A 1 85 ? 6.460 -15.148 -16.238 1.00 96.69 85 ALA A O 1
ATOM 674 N N . GLU A 1 86 ? 6.859 -13.702 -14.564 1.00 96.06 86 GLU A N 1
ATOM 675 C CA . GLU A 1 86 ? 6.211 -14.500 -13.520 1.00 96.06 86 GLU A CA 1
ATOM 676 C C . GLU A 1 86 ? 4.730 -14.756 -13.840 1.00 96.06 86 GLU A C 1
ATOM 678 O O . GLU A 1 86 ? 4.273 -15.901 -13.850 1.00 96.06 86 GLU A O 1
ATOM 683 N N . ASN A 1 87 ? 3.985 -13.713 -14.218 1.00 97.62 87 ASN A N 1
ATOM 684 C CA . ASN A 1 87 ? 2.587 -13.858 -14.622 1.00 97.62 87 ASN A CA 1
ATOM 685 C C . ASN A 1 87 ? 2.414 -14.761 -15.852 1.00 97.62 87 ASN A C 1
ATOM 687 O O . ASN A 1 87 ? 1.467 -15.548 -15.912 1.00 97.62 87 ASN A O 1
ATOM 691 N N . ALA A 1 88 ? 3.298 -14.659 -16.848 1.00 97.06 88 ALA A N 1
ATOM 692 C CA . ALA A 1 88 ? 3.251 -15.519 -18.027 1.00 97.06 88 ALA A CA 1
ATOM 693 C C . ALA A 1 88 ? 3.471 -16.994 -17.654 1.00 97.06 88 ALA A C 1
ATOM 695 O O . ALA A 1 88 ? 2.768 -17.871 -18.164 1.00 97.06 88 ALA A O 1
ATOM 696 N N . TYR A 1 89 ? 4.398 -17.264 -16.732 1.00 96.56 89 TYR A N 1
ATOM 697 C CA . TYR A 1 89 ? 4.639 -18.607 -16.217 1.00 96.56 89 TYR A CA 1
ATOM 698 C C . TYR A 1 89 ? 3.413 -19.168 -15.485 1.00 96.56 89 TYR A C 1
ATOM 700 O O . TYR A 1 89 ? 2.968 -20.274 -15.800 1.00 96.56 89 TYR A O 1
ATOM 708 N N . LEU A 1 90 ? 2.811 -18.391 -14.580 1.00 96.81 90 LEU A N 1
ATOM 709 C CA . LEU A 1 90 ? 1.614 -18.807 -13.844 1.00 96.81 90 LEU A CA 1
ATOM 710 C C . LEU A 1 90 ? 0.424 -19.076 -14.773 1.00 96.81 90 LEU A C 1
ATOM 712 O O . LEU A 1 90 ? -0.245 -20.095 -14.628 1.00 96.81 90 LEU A O 1
ATOM 716 N N . LYS A 1 91 ? 0.199 -18.226 -15.783 1.00 96.75 91 LYS A N 1
ATOM 717 C CA . LYS A 1 91 ? -0.852 -18.448 -16.792 1.00 96.75 91 LYS A CA 1
ATOM 718 C C . LYS A 1 91 ? -0.621 -19.720 -17.599 1.00 96.75 91 LYS A C 1
ATOM 720 O O . LYS A 1 91 ? -1.570 -20.437 -17.900 1.00 96.75 91 LYS A O 1
ATOM 725 N N . LYS A 1 92 ? 0.634 -20.018 -17.950 1.00 95.56 92 LYS A N 1
ATOM 726 C CA . LYS A 1 92 ? 0.979 -21.264 -18.642 1.00 95.56 92 LYS A CA 1
ATOM 727 C C . LYS A 1 92 ? 0.719 -22.480 -17.755 1.00 95.56 92 LYS A C 1
ATOM 729 O O . LYS A 1 92 ? 0.201 -23.477 -18.246 1.00 95.56 92 LYS A O 1
ATOM 734 N N . LEU A 1 93 ? 1.059 -22.397 -16.470 1.00 94.25 93 LEU A N 1
ATOM 735 C CA . LEU A 1 93 ? 0.775 -23.456 -15.505 1.00 94.25 93 LEU A CA 1
ATOM 736 C C . LEU A 1 93 ? -0.734 -23.693 -15.364 1.00 94.25 93 LEU A C 1
ATOM 738 O O . LEU A 1 93 ? -1.176 -24.833 -15.467 1.00 94.25 93 LEU A O 1
ATOM 742 N N . ASP A 1 94 ? -1.519 -22.632 -15.198 1.00 92.69 94 ASP A N 1
ATOM 743 C CA . ASP A 1 94 ?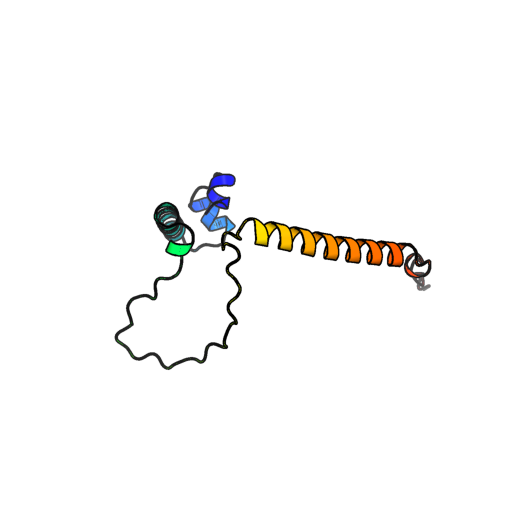 -2.979 -22.721 -15.100 1.00 92.69 94 ASP A CA 1
ATOM 744 C C . ASP A 1 94 ? -3.598 -23.326 -16.372 1.00 92.69 94 ASP A C 1
ATOM 746 O O . ASP A 1 94 ? -4.388 -24.265 -16.301 1.00 92.69 94 ASP A O 1
ATOM 750 N N . ALA A 1 95 ? -3.141 -22.902 -17.554 1.00 92.88 95 ALA A N 1
ATOM 751 C CA . ALA A 1 95 ? -3.575 -23.489 -18.821 1.00 92.88 95 ALA A CA 1
ATOM 752 C C . ALA A 1 95 ? -3.282 -25.000 -18.911 1.00 92.88 95 ALA A C 1
ATOM 754 O O . ALA A 1 95 ? -4.108 -25.755 -19.421 1.00 92.88 95 ALA A O 1
ATOM 755 N N . LEU A 1 96 ? -2.136 -25.464 -18.398 1.00 91.81 96 LEU A N 1
ATOM 756 C CA . LEU A 1 96 ? -1.808 -26.893 -18.350 1.00 91.81 96 LEU A CA 1
ATOM 757 C C . LEU A 1 96 ? -2.702 -27.660 -17.369 1.00 91.81 96 LEU A C 1
ATOM 759 O O . LEU A 1 96 ? -3.129 -28.769 -17.680 1.00 91.81 96 LEU A O 1
ATOM 763 N N . ILE A 1 97 ? -3.006 -27.072 -16.210 1.00 90.25 97 ILE A N 1
ATOM 764 C CA . ILE A 1 97 ? -3.904 -27.664 -15.208 1.00 90.25 97 ILE A CA 1
ATOM 765 C C . ILE A 1 97 ? -5.322 -27.804 -15.772 1.00 90.25 97 ILE A C 1
ATOM 767 O O . ILE A 1 97 ? -5.956 -28.841 -15.573 1.00 90.25 97 ILE A O 1
ATOM 771 N N . GLN A 1 98 ? -5.811 -26.786 -16.484 1.00 87.56 98 GLN A N 1
ATOM 772 C CA . GLN A 1 98 ? -7.127 -26.803 -17.129 1.00 87.56 98 GLN A CA 1
ATOM 773 C C . GLN A 1 98 ? -7.185 -27.770 -18.317 1.00 87.56 98 GLN A C 1
ATOM 775 O O . GLN A 1 98 ? -8.218 -28.392 -18.555 1.00 87.56 98 GLN A O 1
ATOM 780 N N . ALA A 1 99 ? -6.082 -27.920 -19.054 1.00 85.19 99 ALA A N 1
ATOM 781 C CA . ALA A 1 99 ? -5.979 -28.878 -20.150 1.00 85.19 99 ALA A CA 1
ATOM 782 C C . ALA A 1 99 ? -5.846 -30.338 -19.673 1.00 85.19 99 ALA A C 1
ATOM 784 O O . ALA A 1 99 ? -6.024 -31.248 -20.484 1.00 85.19 99 ALA A O 1
ATOM 785 N N . ASP A 1 100 ? -5.539 -30.588 -18.391 1.00 84.62 100 ASP A N 1
ATOM 786 C CA . ASP A 1 100 ? -5.453 -31.946 -17.851 1.00 84.62 100 ASP A CA 1
ATOM 787 C C . ASP A 1 100 ? -6.863 -32.545 -17.651 1.00 84.62 100 ASP A C 1
ATOM 789 O O . ASP A 1 100 ? -7.618 -32.119 -16.774 1.00 84.62 100 ASP A O 1
ATOM 793 N N . PRO A 1 101 ? -7.242 -33.601 -18.392 1.00 71.00 101 PRO A N 1
ATOM 794 C CA . PRO A 1 101 ? -8.555 -34.232 -18.259 1.00 71.00 101 PRO A CA 1
ATOM 795 C C . PRO A 1 101 ? -8.789 -34.902 -16.894 1.00 71.00 101 PRO A C 1
ATOM 797 O O . PRO A 1 101 ? -9.914 -35.328 -16.616 1.00 71.00 101 PRO A O 1
ATOM 800 N N . ARG A 1 102 ? -7.760 -35.041 -16.042 1.00 71.56 102 ARG A N 1
ATOM 801 C CA . ARG A 1 102 ? -7.873 -35.598 -14.683 1.00 71.56 102 ARG A CA 1
ATOM 802 C C . ARG A 1 102 ? -8.428 -34.602 -13.668 1.00 71.56 102 ARG A C 1
ATOM 804 O O . ARG A 1 102 ? -9.111 -35.028 -12.738 1.00 71.56 102 ARG A O 1
ATOM 811 N N . THR A 1 103 ? -8.157 -33.307 -13.830 1.00 61.56 103 THR A N 1
ATOM 812 C CA . THR A 1 103 ? -8.642 -32.247 -12.924 1.00 61.56 103 THR A CA 1
ATOM 813 C C . THR A 1 103 ? -10.110 -31.904 -13.198 1.00 61.56 103 THR A C 1
ATOM 815 O O . THR A 1 103 ? -10.835 -31.532 -12.279 1.00 61.56 103 THR A O 1
ATOM 818 N N . ALA A 1 104 ? -10.579 -32.132 -14.430 1.00 58.53 104 ALA A N 1
ATOM 819 C CA . ALA A 1 104 ? -11.971 -31.971 -14.849 1.00 58.53 104 ALA A CA 1
ATOM 820 C C . ALA A 1 104 ? -12.918 -33.105 -14.394 1.00 58.53 104 ALA A C 1
ATOM 822 O O . ALA A 1 104 ? -14.126 -33.022 -14.618 1.00 58.53 104 ALA A O 1
ATOM 823 N N . GLN A 1 105 ? -12.414 -34.180 -13.769 1.00 59.75 105 GLN A N 1
ATOM 824 C CA . GLN A 1 105 ? -13.270 -35.277 -13.305 1.00 59.75 105 GLN A CA 1
ATOM 825 C C . GLN A 1 105 ? -13.983 -34.884 -11.999 1.00 59.75 105 GLN A C 1
ATOM 827 O O . GLN A 1 105 ? -13.322 -34.718 -10.968 1.00 59.75 105 GLN A O 1
ATOM 832 N N . PRO A 1 106 ? -15.328 -34.792 -11.971 1.00 57.19 106 PRO A N 1
ATOM 833 C CA . PRO A 1 106 ? -16.042 -34.579 -10.724 1.00 57.19 106 PRO A CA 1
ATOM 834 C C . PRO A 1 106 ? -15.782 -35.771 -9.800 1.00 57.19 106 PRO A C 1
ATOM 836 O O . PRO A 1 106 ? -16.010 -36.929 -10.163 1.00 57.19 106 PRO A O 1
ATOM 839 N N . ARG A 1 107 ? -15.307 -35.496 -8.578 1.00 61.31 107 ARG A N 1
ATOM 840 C CA . ARG A 1 107 ? -15.199 -36.506 -7.517 1.00 61.31 107 ARG A CA 1
ATOM 841 C C . ARG A 1 107 ? -16.585 -37.124 -7.331 1.00 61.31 107 ARG A C 1
ATOM 843 O O . ARG A 1 107 ? -17.469 -36.477 -6.774 1.00 61.31 107 ARG A O 1
ATOM 850 N N . LYS A 1 108 ? -16.788 -38.356 -7.819 1.00 58.62 108 LYS A N 1
ATOM 851 C CA . LYS A 1 108 ? -18.032 -39.117 -7.634 1.00 58.62 108 LYS A CA 1
ATOM 852 C C . LYS A 1 108 ? -18.323 -39.190 -6.134 1.00 58.62 108 LYS A C 1
ATOM 854 O O . LYS A 1 108 ? -17.701 -39.974 -5.418 1.00 58.62 108 LYS A O 1
ATOM 859 N N . ARG A 1 109 ? -19.244 -38.350 -5.654 1.00 64.38 109 ARG A N 1
ATOM 860 C CA . ARG A 1 109 ? -19.798 -38.446 -4.303 1.00 64.38 109 ARG A CA 1
ATOM 861 C C . ARG A 1 109 ? -20.468 -39.812 -4.212 1.00 64.38 109 ARG A C 1
ATOM 863 O O . ARG A 1 109 ? -21.456 -40.061 -4.899 1.00 64.38 109 ARG A O 1
ATOM 870 N N . ARG A 1 110 ? -19.889 -40.720 -3.425 1.00 61.59 110 ARG A N 1
ATOM 871 C CA . ARG A 1 110 ? -20.544 -41.984 -3.091 1.00 61.59 110 ARG A CA 1
ATOM 872 C C . ARG A 1 110 ? -21.758 -41.630 -2.241 1.00 61.59 110 ARG A C 1
ATOM 874 O O . ARG A 1 110 ? -21.598 -41.135 -1.132 1.00 61.59 110 ARG A O 1
ATOM 881 N N . LEU A 1 111 ? -22.945 -41.802 -2.811 1.00 57.69 111 LEU A N 1
ATOM 882 C CA . LEU A 1 111 ? -24.198 -41.678 -2.086 1.00 57.69 111 LEU A CA 1
ATOM 883 C C . LEU A 1 111 ? -24.283 -42.876 -1.134 1.00 57.69 111 LEU A C 1
ATOM 885 O O . LEU A 1 111 ? -24.363 -44.017 -1.592 1.00 57.69 111 LEU A O 1
ATOM 889 N N . SER A 1 112 ? -24.185 -42.624 0.168 1.00 58.16 112 SER A N 1
ATOM 890 C CA . SER A 1 112 ? -24.503 -43.601 1.208 1.00 58.16 112 SER A CA 1
ATOM 891 C C . SER A 1 112 ? -25.984 -43.961 1.075 1.00 58.16 112 SER A C 1
ATOM 893 O O . SER A 1 112 ? -26.824 -43.067 0.984 1.00 58.16 112 SER A O 1
ATOM 895 N N . LYS A 1 113 ? -26.287 -45.256 0.999 1.00 59.22 113 LYS A N 1
ATOM 896 C CA . LYS A 1 113 ? -27.650 -45.790 1.035 1.00 59.22 113 LYS A CA 1
ATOM 897 C C . LYS A 1 113 ? -27.881 -46.334 2.447 1.00 59.22 113 LYS A C 1
ATOM 899 O O . LYS A 1 113 ? -26.982 -47.013 2.948 1.00 59.22 113 LYS A O 1
ATOM 904 N N . ASP A 1 114 ? -29.015 -45.965 3.037 1.00 55.44 114 ASP A N 1
ATOM 905 C CA . ASP A 1 114 ? -29.550 -46.464 4.313 1.00 55.44 114 ASP A CA 1
ATOM 906 C C . ASP A 1 114 ? -29.636 -47.997 4.387 1.00 55.44 114 ASP A C 1
ATOM 908 O O . ASP A 1 114 ? -29.850 -48.632 3.323 1.00 55.44 114 ASP A O 1
#

InterPro domains:
  IPR052057 IS150/IS1296 orfA-like [PTHR33795] (3-100)
  IPR055247 Insertion element IS150 protein InsJ-like, helix-turn-helix domain [PF13518] (4-47)

Secondary structure (DSSP, 8-state):
-HHHHHTT--HHHHHHHTT-S-HHHHHHHHHHHHHHTTGGGS----S--SS---------------TT----HHHHHHHHHHHHHHHHHHHHHHHHHHH-TTTTS---------